Protein AF-A0A9X0AP08-F1 (afdb_monomer_lite)

pLDDT: mean 70.85, std 13.6, range [37.91, 85.25]

Foldseek 3Di:
DDQAAEAEDDDPVPPDFQQEWEQEPVRYIYGHHLVVCLVPDPVSVVVVVVVVVPPFDPPDPHSFYWYWDADPVRDIDIDTDPPPPPPPPPD

Organism: NCBI:txid352851

Radius of gyration: 14.72 Å; chains: 1; bounding box: 32×31×41 Å

Sequence (91 aa):
MPTPPVETFPMPALNSEPDTRITIFNHIEFHLHSSLLKLHSAYFRKFIDSLDNALEPSGAQWKYDWIAKVEGDGNWYVVKKAQESQVSASN

Structure (mmCIF, N/CA/C/O backbone):
data_AF-A0A9X0AP08-F1
#
_entry.id   AF-A0A9X0AP08-F1
#
loop_
_atom_site.group_PDB
_atom_site.id
_atom_site.type_symbol
_atom_site.label_atom_id
_atom_site.label_alt_id
_atom_site.label_comp_id
_atom_site.label_asym_id
_atom_site.label_entity_id
_atom_site.label_seq_id
_atom_site.pdbx_PDB_ins_code
_atom_site.Cartn_x
_atom_site.Cartn_y
_atom_site.Cartn_z
_atom_site.occupancy
_atom_site.B_iso_or_equiv
_atom_site.auth_seq_id
_atom_site.auth_comp_id
_atom_site.auth_asym_id
_atom_site.auth_atom_id
_atom_site.pdbx_PDB_model_num
ATOM 1 N N . MET A 1 1 ? 13.582 -1.913 20.347 1.00 51.06 1 MET A N 1
ATOM 2 C CA . MET A 1 1 ? 12.292 -2.167 19.669 1.00 51.06 1 MET A CA 1
ATOM 3 C C . MET A 1 1 ? 12.589 -3.015 18.443 1.00 51.06 1 MET A C 1
ATOM 5 O O . MET A 1 1 ? 13.604 -2.724 17.818 1.00 51.06 1 MET A O 1
ATOM 9 N N . PRO A 1 2 ? 11.825 -4.077 18.137 1.00 57.31 2 PRO A N 1
ATOM 10 C CA . PRO A 1 2 ? 12.061 -4.845 16.920 1.00 57.31 2 PRO A CA 1
ATOM 11 C C . PRO A 1 2 ? 11.739 -3.961 15.713 1.00 57.31 2 PRO A C 1
ATOM 13 O O . PRO A 1 2 ? 10.652 -3.394 15.627 1.00 57.31 2 PRO A O 1
ATOM 16 N N . THR A 1 3 ? 12.712 -3.796 14.825 1.00 61.53 3 THR A N 1
ATOM 17 C CA . THR A 1 3 ? 12.523 -3.152 13.526 1.00 61.53 3 THR A CA 1
ATOM 18 C C . THR A 1 3 ? 11.465 -3.949 12.759 1.00 61.53 3 THR A C 1
ATOM 20 O O . THR A 1 3 ? 11.575 -5.180 12.726 1.00 61.53 3 THR A O 1
ATOM 23 N N . PRO A 1 4 ? 10.428 -3.311 12.190 1.00 68.00 4 PRO A N 1
ATOM 24 C CA . PRO A 1 4 ? 9.444 -4.037 11.403 1.00 68.00 4 PRO A CA 1
ATOM 25 C C . PRO A 1 4 ? 10.145 -4.731 10.222 1.00 68.00 4 PRO A C 1
ATOM 27 O O . PRO A 1 4 ? 11.026 -4.123 9.606 1.00 68.00 4 PRO A O 1
ATOM 30 N N . PRO A 1 5 ? 9.824 -5.999 9.913 1.00 76.81 5 PRO A N 1
ATOM 31 C CA . PRO A 1 5 ? 10.309 -6.651 8.705 1.00 76.81 5 PRO A CA 1
ATOM 32 C C . PRO A 1 5 ? 9.948 -5.826 7.465 1.00 76.81 5 PRO A C 1
ATOM 34 O O . PRO A 1 5 ? 8.782 -5.502 7.225 1.00 76.81 5 PRO A O 1
ATOM 37 N N . VAL A 1 6 ? 10.981 -5.484 6.696 1.00 80.19 6 VAL A N 1
ATOM 38 C CA . VAL A 1 6 ? 10.862 -4.783 5.420 1.00 80.19 6 VAL A CA 1
ATOM 39 C C . VAL A 1 6 ? 10.930 -5.820 4.307 1.00 80.19 6 VAL A C 1
ATOM 41 O O . VAL A 1 6 ? 11.971 -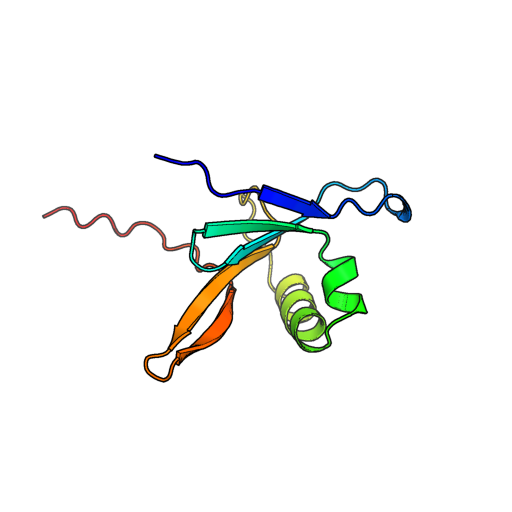6.442 4.094 1.00 80.19 6 VAL A O 1
ATOM 44 N N . GLU A 1 7 ? 9.841 -5.990 3.573 1.00 80.56 7 GLU A N 1
ATOM 45 C CA . GLU A 1 7 ? 9.812 -6.793 2.360 1.00 80.56 7 GLU A CA 1
ATOM 46 C C . GLU A 1 7 ? 9.977 -5.897 1.138 1.00 80.56 7 GLU A C 1
ATOM 48 O O . GLU A 1 7 ? 9.168 -5.018 0.853 1.00 80.56 7 GLU A O 1
ATOM 53 N N . THR A 1 8 ? 11.056 -6.114 0.395 1.00 78.31 8 THR A N 1
ATOM 54 C CA . THR A 1 8 ? 11.301 -5.393 -0.854 1.00 78.31 8 THR A CA 1
ATOM 55 C C . THR A 1 8 ? 10.988 -6.310 -2.022 1.00 78.31 8 THR A C 1
ATOM 57 O O . THR A 1 8 ? 11.503 -7.424 -2.093 1.00 78.31 8 THR A O 1
ATOM 60 N N . PHE A 1 9 ? 10.173 -5.824 -2.952 1.00 74.75 9 PHE A N 1
ATOM 61 C CA . PHE A 1 9 ? 9.843 -6.494 -4.202 1.00 74.75 9 PHE A CA 1
ATOM 62 C C . PHE A 1 9 ? 10.599 -5.818 -5.346 1.00 74.75 9 PHE A C 1
ATOM 64 O O . PHE A 1 9 ? 10.050 -4.922 -5.998 1.00 74.75 9 PHE A O 1
ATOM 71 N N . PRO A 1 10 ? 11.864 -6.209 -5.591 1.00 69.19 10 PRO A N 1
ATOM 72 C CA . PRO A 1 10 ? 12.608 -5.683 -6.720 1.00 69.19 10 PRO A CA 1
ATOM 73 C C . PRO A 1 10 ? 11.938 -6.138 -8.016 1.00 69.19 10 PRO A C 1
ATOM 75 O O . PRO A 1 10 ? 11.512 -7.287 -8.137 1.00 69.19 10 PRO A O 1
ATOM 78 N N . MET A 1 11 ? 11.868 -5.246 -9.001 1.00 67.50 11 MET A N 1
ATOM 79 C CA . MET A 1 11 ? 11.438 -5.586 -10.354 1.00 67.50 11 MET A CA 1
ATOM 80 C C . MET A 1 11 ? 12.674 -5.621 -11.273 1.00 67.50 11 MET A C 1
ATOM 82 O O . MET A 1 11 ? 13.087 -4.572 -11.772 1.00 67.50 11 MET A O 1
ATOM 86 N N . PRO A 1 12 ? 13.270 -6.806 -11.537 1.00 66.44 12 PRO A N 1
ATOM 87 C CA . PRO A 1 12 ? 14.519 -6.918 -12.302 1.00 66.44 12 PRO A CA 1
ATOM 88 C C . PRO A 1 12 ? 14.401 -6.362 -13.723 1.00 66.44 12 PRO A C 1
ATOM 90 O O . PRO A 1 12 ? 15.378 -5.910 -14.303 1.00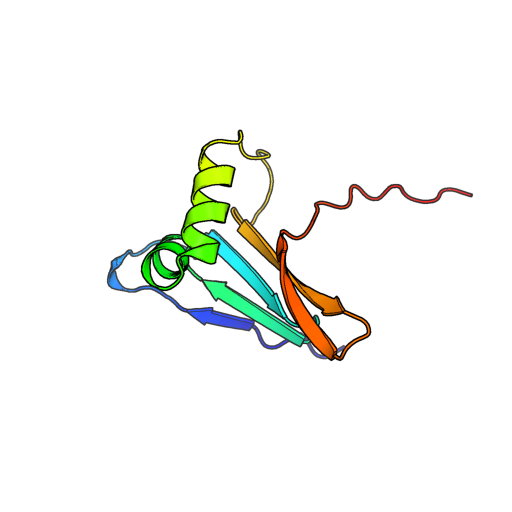 66.44 12 PRO A O 1
ATOM 93 N N . ALA A 1 13 ? 13.187 -6.375 -14.277 1.00 65.25 13 ALA A N 1
ATOM 94 C CA . ALA A 1 13 ? 12.902 -5.887 -15.620 1.00 65.25 13 ALA A CA 1
ATOM 95 C C . ALA A 1 13 ? 13.008 -4.359 -15.768 1.00 65.25 13 ALA A C 1
ATOM 97 O O . ALA A 1 13 ? 13.123 -3.882 -16.893 1.00 65.25 13 ALA A O 1
ATOM 98 N N . LEU A 1 14 ? 12.940 -3.593 -14.671 1.00 63.97 14 LEU A N 1
ATOM 99 C CA . LEU A 1 14 ? 12.858 -2.130 -14.730 1.00 63.97 14 LEU A CA 1
ATOM 100 C C . LEU A 1 14 ? 14.118 -1.424 -14.215 1.00 63.97 14 LEU A C 1
ATOM 102 O O . LEU A 1 14 ? 14.241 -0.221 -14.424 1.00 63.97 14 LEU A O 1
ATOM 106 N N . ASN A 1 15 ? 15.038 -2.140 -13.550 1.00 63.53 15 ASN A N 1
ATOM 107 C CA . ASN A 1 15 ? 16.284 -1.604 -12.972 1.00 63.53 15 ASN A CA 1
ATOM 108 C C . ASN A 1 15 ? 16.106 -0.268 -12.212 1.00 63.53 15 ASN A C 1
ATOM 110 O O . ASN A 1 15 ? 17.023 0.545 -12.130 1.00 63.53 15 ASN A O 1
ATOM 114 N N . SER A 1 16 ? 14.897 -0.038 -11.704 1.00 65.75 16 SER A N 1
ATOM 115 C CA . SER A 1 16 ? 14.469 1.184 -11.034 1.00 65.75 16 SER A CA 1
ATOM 116 C C . SER A 1 16 ? 14.448 0.919 -9.536 1.00 65.75 16 SER A C 1
ATOM 118 O O . SER A 1 16 ? 14.301 -0.232 -9.121 1.00 65.75 16 SER A O 1
ATOM 120 N N . GLU A 1 17 ? 14.596 1.958 -8.722 1.00 71.81 17 GLU A N 1
ATOM 121 C CA . GLU A 1 17 ? 14.416 1.858 -7.273 1.00 71.81 17 GLU A CA 1
ATOM 122 C C . GLU A 1 17 ? 12.914 1.828 -6.926 1.00 71.81 17 GLU A C 1
ATOM 124 O O . GLU A 1 17 ? 12.087 2.307 -7.707 1.00 71.81 17 GLU A O 1
ATOM 129 N N . PRO A 1 18 ? 12.503 1.170 -5.828 1.00 76.25 18 PRO A N 1
ATOM 130 C CA . PRO A 1 18 ? 11.100 1.136 -5.434 1.00 76.25 18 PRO A CA 1
ATOM 131 C C . PRO A 1 18 ? 10.609 2.550 -5.102 1.00 76.25 18 PRO A C 1
ATOM 133 O O . PRO A 1 18 ? 11.118 3.197 -4.198 1.00 76.25 18 PRO A O 1
ATOM 136 N N . ASP A 1 19 ? 9.586 3.021 -5.815 1.00 77.06 19 ASP A N 1
ATOM 137 C CA . ASP A 1 19 ? 9.021 4.365 -5.609 1.00 77.06 19 ASP A CA 1
ATOM 138 C C . ASP A 1 19 ? 7.851 4.380 -4.614 1.00 77.06 19 ASP A C 1
ATOM 140 O O . ASP A 1 19 ? 7.318 5.437 -4.268 1.00 77.06 19 ASP A O 1
ATOM 144 N N . THR A 1 20 ? 7.367 3.202 -4.214 1.00 80.19 20 THR A N 1
ATOM 145 C CA . THR A 1 20 ? 6.172 3.037 -3.384 1.00 80.19 20 THR A CA 1
ATOM 146 C C . THR A 1 20 ? 6.484 2.264 -2.114 1.00 80.19 20 THR A C 1
ATOM 148 O O . THR A 1 20 ? 7.036 1.166 -2.169 1.00 80.19 20 THR A O 1
ATOM 151 N N . ARG A 1 21 ? 6.050 2.806 -0.975 1.00 84.81 21 ARG A N 1
ATOM 152 C CA . ARG A 1 21 ? 6.082 2.136 0.323 1.00 84.81 21 ARG A CA 1
ATOM 153 C C . ARG A 1 21 ? 4.672 1.876 0.831 1.00 84.81 21 ARG A C 1
ATOM 155 O O . ARG A 1 21 ? 3.841 2.780 0.831 1.00 84.81 21 ARG A O 1
ATOM 162 N N . ILE A 1 22 ? 4.414 0.663 1.311 1.00 85.06 22 ILE A N 1
ATOM 163 C CA . ILE A 1 22 ? 3.169 0.300 1.991 1.00 85.06 22 ILE A CA 1
ATOM 164 C C . ILE A 1 22 ? 3.497 -0.238 3.379 1.00 85.06 22 ILE A C 1
ATOM 166 O O . ILE A 1 22 ? 4.087 -1.302 3.507 1.00 85.06 22 ILE A O 1
ATOM 170 N N . THR A 1 23 ? 3.074 0.461 4.423 1.00 84.69 23 THR A N 1
ATOM 171 C CA . THR A 1 23 ? 3.224 0.015 5.809 1.00 84.69 23 THR A CA 1
ATOM 172 C C . THR A 1 23 ? 1.909 -0.590 6.297 1.00 84.69 23 THR A C 1
ATOM 174 O O . THR A 1 23 ? 0.895 0.101 6.402 1.00 84.69 23 THR A O 1
ATOM 177 N N . ILE A 1 24 ? 1.905 -1.881 6.627 1.00 84.06 24 ILE A N 1
ATOM 178 C CA . ILE A 1 24 ? 0.720 -2.581 7.132 1.00 84.06 24 ILE A CA 1
ATOM 179 C C . ILE A 1 24 ? 0.852 -2.792 8.645 1.00 84.06 24 ILE A C 1
ATOM 181 O O . ILE A 1 24 ? 1.827 -3.373 9.126 1.00 84.06 24 ILE A O 1
ATOM 185 N N . PHE A 1 25 ? -0.130 -2.281 9.395 1.00 77.06 25 PHE A N 1
ATOM 186 C CA . PHE A 1 25 ? -0.235 -2.355 10.859 1.00 77.06 25 PHE A CA 1
ATOM 187 C C . PHE A 1 25 ? 1.017 -1.880 11.622 1.00 77.06 25 PHE A C 1
ATOM 189 O O . PHE A 1 25 ? 1.234 -2.307 12.748 1.00 77.06 25 PHE A O 1
ATOM 196 N N . ASN A 1 26 ? 1.882 -1.054 11.017 1.00 72.62 26 ASN A N 1
ATOM 197 C CA . ASN A 1 26 ? 3.206 -0.700 11.561 1.00 72.62 26 ASN A CA 1
ATOM 198 C C . ASN A 1 26 ? 4.096 -1.918 11.898 1.00 72.62 26 ASN A C 1
ATOM 200 O O . ASN A 1 26 ? 5.103 -1.779 12.591 1.00 72.62 26 ASN A O 1
ATOM 204 N N . HIS A 1 27 ? 3.735 -3.098 11.393 1.00 76.12 27 HIS A N 1
ATOM 205 C CA . HIS A 1 27 ? 4.427 -4.357 11.634 1.00 76.12 27 HIS A CA 1
ATOM 206 C C . HIS A 1 27 ? 5.215 -4.811 10.413 1.00 76.12 27 HIS A C 1
ATOM 208 O O . HIS A 1 27 ? 6.246 -5.448 10.584 1.00 76.12 27 HIS A O 1
ATOM 214 N N . ILE A 1 28 ? 4.748 -4.498 9.203 1.00 80.75 28 ILE A N 1
ATOM 215 C CA . ILE A 1 28 ? 5.400 -4.908 7.958 1.00 80.75 28 ILE A CA 1
ATOM 216 C C . ILE A 1 28 ? 5.467 -3.709 7.024 1.00 80.75 28 ILE A C 1
ATOM 218 O O . ILE A 1 28 ? 4.465 -3.017 6.825 1.00 80.75 28 ILE A O 1
ATOM 222 N N . GLU A 1 29 ? 6.639 -3.468 6.451 1.00 85.06 29 GLU A N 1
ATOM 223 C CA . GLU A 1 29 ? 6.836 -2.445 5.430 1.00 85.06 29 GLU A CA 1
ATOM 224 C C . GLU A 1 29 ? 7.147 -3.104 4.096 1.00 85.06 29 GLU A C 1
ATOM 226 O O . GLU A 1 29 ? 8.046 -3.929 3.998 1.00 85.06 29 GLU A O 1
ATOM 231 N N . PHE A 1 30 ? 6.412 -2.731 3.060 1.00 83.12 30 PHE A N 1
ATOM 232 C CA . PHE A 1 30 ? 6.609 -3.237 1.716 1.00 83.12 30 PHE A CA 1
ATOM 233 C C . PHE A 1 30 ? 7.174 -2.141 0.823 1.00 83.12 30 PHE A C 1
ATOM 235 O O . PHE A 1 30 ? 6.560 -1.083 0.685 1.00 83.12 30 PHE A O 1
ATOM 242 N N . HIS A 1 31 ? 8.307 -2.404 0.180 1.00 85.19 31 HIS A N 1
ATOM 243 C CA . HIS A 1 31 ? 8.898 -1.541 -0.842 1.00 85.19 31 HIS A CA 1
ATOM 244 C C . HIS A 1 31 ? 8.660 -2.141 -2.222 1.00 85.19 31 HIS A C 1
ATOM 246 O O . HIS A 1 31 ? 9.066 -3.267 -2.502 1.00 85.19 31 HIS A O 1
ATOM 252 N N . LEU A 1 32 ? 7.978 -1.400 -3.087 1.00 83.88 32 LEU A N 1
ATOM 253 C CA . LEU A 1 32 ? 7.534 -1.874 -4.394 1.00 83.88 32 LEU A CA 1
ATOM 254 C C . LEU A 1 32 ? 7.437 -0.733 -5.410 1.00 83.88 32 LEU A C 1
ATOM 256 O O . LEU A 1 32 ? 7.552 0.447 -5.086 1.00 83.88 32 LEU A O 1
ATOM 260 N N . HIS A 1 33 ? 7.215 -1.098 -6.670 1.00 83.00 33 HIS A N 1
ATOM 261 C CA . HIS A 1 33 ? 7.089 -0.150 -7.771 1.00 83.00 33 HIS A CA 1
ATOM 262 C C . HIS A 1 33 ? 5.631 0.217 -8.035 1.00 83.00 33 HIS A C 1
ATOM 264 O O . HIS A 1 33 ? 4.758 -0.653 -8.120 1.00 83.00 33 HIS A O 1
ATOM 270 N N . SER A 1 34 ? 5.383 1.506 -8.274 1.00 77.19 34 SER A N 1
ATOM 271 C CA . SER A 1 34 ? 4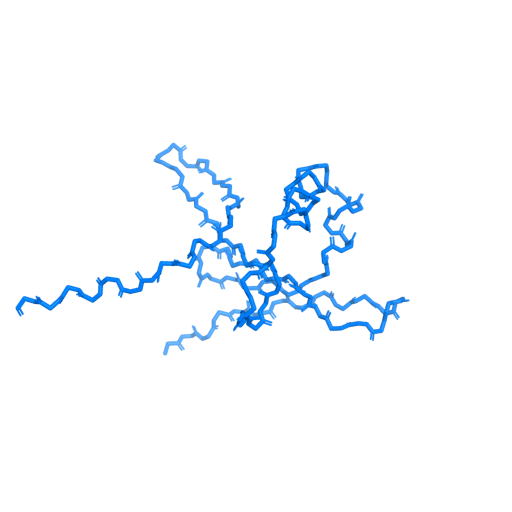.061 2.019 -8.653 1.00 77.19 34 SER A CA 1
ATOM 272 C C . SER A 1 34 ? 3.522 1.325 -9.912 1.00 77.19 34 SER A C 1
ATOM 274 O O . SER A 1 34 ? 2.344 0.978 -9.973 1.00 77.19 34 SER A O 1
ATOM 276 N N . SER A 1 35 ? 4.395 1.015 -10.876 1.00 77.88 35 SER A N 1
ATOM 277 C CA . SER A 1 35 ? 4.070 0.268 -12.097 1.00 77.88 35 SER A CA 1
ATOM 278 C C . SER A 1 35 ? 3.468 -1.111 -11.819 1.00 77.88 35 SER A C 1
ATOM 280 O O . SER A 1 35 ? 2.509 -1.499 -12.484 1.00 77.88 35 SER A O 1
ATOM 282 N N . LEU A 1 36 ? 3.973 -1.834 -10.810 1.00 80.25 36 LEU A N 1
ATOM 283 C CA . LEU A 1 36 ? 3.451 -3.155 -10.443 1.00 80.25 36 LEU A CA 1
ATOM 284 C C . LEU A 1 36 ? 2.041 -3.038 -9.856 1.00 80.25 36 LEU A C 1
ATOM 286 O O . LEU A 1 36 ? 1.138 -3.786 -10.230 1.00 80.25 36 LEU A O 1
ATOM 290 N N . LEU A 1 37 ? 1.833 -2.050 -8.982 1.00 80.00 37 LEU A N 1
ATOM 291 C CA . LEU A 1 37 ? 0.523 -1.771 -8.401 1.00 80.00 37 LEU A CA 1
ATOM 292 C C . LEU A 1 37 ? -0.499 -1.363 -9.463 1.00 80.00 37 LEU A C 1
ATOM 294 O O . LEU A 1 37 ? -1.620 -1.869 -9.452 1.00 80.00 37 LEU A O 1
ATOM 298 N N . LYS A 1 38 ? -0.112 -0.485 -10.400 1.00 81.12 38 LYS A N 1
ATOM 299 C CA . LYS A 1 38 ? -0.967 -0.072 -11.524 1.00 81.12 38 LYS A CA 1
ATOM 300 C C . LYS A 1 38 ? -1.343 -1.261 -12.417 1.00 81.12 38 LYS A C 1
ATOM 302 O O . LYS A 1 38 ? -2.456 -1.288 -12.943 1.00 81.12 38 LYS A O 1
ATOM 307 N N . LEU A 1 39 ? -0.429 -2.218 -12.596 1.00 81.38 39 LEU A N 1
ATOM 308 C CA . LEU A 1 39 ? -0.628 -3.393 -13.445 1.00 81.38 39 LEU A CA 1
ATOM 309 C C . LEU A 1 39 ? -1.580 -4.417 -12.812 1.00 81.38 39 LEU A C 1
ATOM 311 O O . LEU A 1 39 ? -2.469 -4.921 -13.492 1.00 81.38 39 LEU A O 1
ATOM 315 N N . HIS A 1 40 ? -1.415 -4.705 -11.519 1.00 81.25 40 HIS A N 1
ATOM 316 C CA . HIS A 1 40 ? -2.165 -5.767 -10.839 1.00 81.25 40 HIS A CA 1
ATOM 317 C C . HIS A 1 40 ? -3.417 -5.290 -10.097 1.00 81.25 40 HIS A C 1
ATOM 319 O O . HIS A 1 40 ? -4.221 -6.117 -9.671 1.00 81.25 40 HIS A O 1
ATOM 325 N N . SER A 1 41 ? -3.619 -3.979 -9.938 1.00 81.25 41 SER A N 1
ATOM 326 C CA . SER A 1 41 ? -4.755 -3.448 -9.187 1.00 81.25 41 SER A CA 1
ATOM 327 C C . SER A 1 41 ? -5.350 -2.196 -9.820 1.00 81.25 41 SER A C 1
ATOM 329 O O . SER A 1 41 ? -4.735 -1.130 -9.880 1.00 81.25 41 SER A O 1
ATOM 331 N N . ALA A 1 42 ? -6.620 -2.299 -10.216 1.00 81.38 42 ALA A N 1
ATOM 332 C CA . ALA A 1 42 ? -7.392 -1.160 -10.704 1.00 81.38 42 ALA A CA 1
ATOM 333 C C . ALA A 1 42 ? -7.565 -0.055 -9.643 1.00 81.38 42 ALA A C 1
ATOM 335 O O . ALA A 1 42 ? -7.686 1.116 -10.003 1.00 81.38 42 ALA A O 1
ATOM 336 N N . TYR A 1 43 ? -7.549 -0.411 -8.351 1.00 80.81 43 TYR A N 1
ATOM 337 C CA . TYR A 1 43 ? -7.606 0.545 -7.242 1.00 80.81 43 TYR A CA 1
ATOM 338 C C . TYR A 1 43 ? -6.371 1.447 -7.245 1.00 80.81 43 TYR A C 1
ATOM 340 O O . TYR A 1 43 ? -6.485 2.662 -7.414 1.00 80.81 43 TYR A O 1
ATOM 348 N N . PHE A 1 44 ? -5.183 0.844 -7.155 1.00 79.19 44 PHE A N 1
ATOM 349 C CA . PHE A 1 44 ? -3.936 1.601 -7.162 1.00 79.19 44 PHE A CA 1
ATOM 350 C C . PHE A 1 44 ? -3.714 2.305 -8.492 1.00 79.19 44 PHE A C 1
ATOM 352 O O . PHE A 1 44 ? -3.208 3.419 -8.498 1.00 79.19 44 PHE A O 1
ATOM 359 N N . ARG A 1 45 ? -4.153 1.721 -9.614 1.00 81.94 45 ARG A N 1
ATOM 360 C CA . ARG A 1 45 ? -4.116 2.410 -10.903 1.00 81.94 45 ARG A CA 1
ATOM 361 C C . ARG A 1 45 ? -4.845 3.744 -10.846 1.00 81.94 45 ARG A C 1
ATOM 363 O O . ARG A 1 45 ? -4.217 4.750 -11.128 1.00 81.94 45 ARG A O 1
ATOM 370 N N . LYS A 1 46 ? -6.116 3.771 -10.434 1.00 81.94 46 LYS A N 1
ATOM 371 C CA . LYS A 1 46 ? -6.885 5.024 -10.342 1.00 81.94 46 LYS A CA 1
ATOM 372 C C . LYS A 1 46 ? -6.276 6.012 -9.352 1.00 81.94 46 LYS A C 1
ATOM 374 O O . LYS A 1 46 ? -6.198 7.196 -9.651 1.00 81.94 46 LYS A O 1
ATOM 379 N N . PHE A 1 47 ? -5.838 5.535 -8.190 1.00 74.88 47 PHE A N 1
ATOM 380 C CA . PHE A 1 47 ? -5.264 6.408 -7.169 1.00 74.88 47 PHE A CA 1
ATOM 381 C C . PHE A 1 47 ? -3.911 6.997 -7.572 1.00 74.88 47 PHE A C 1
ATOM 383 O O . PHE A 1 47 ? -3.695 8.191 -7.401 1.00 74.88 47 PHE A O 1
ATOM 390 N N . ILE A 1 48 ? -3.004 6.172 -8.097 1.00 77.69 48 ILE A N 1
ATOM 391 C CA . ILE A 1 48 ? -1.680 6.623 -8.524 1.00 77.69 48 ILE A CA 1
ATOM 392 C C . ILE A 1 48 ? -1.815 7.520 -9.755 1.00 77.69 48 ILE A C 1
ATOM 394 O O . ILE A 1 48 ? -1.155 8.543 -9.820 1.00 77.69 48 ILE A O 1
ATOM 398 N N . ASP A 1 49 ? -2.685 7.178 -10.707 1.00 75.50 49 ASP A N 1
ATOM 399 C CA . ASP A 1 49 ? -2.969 8.023 -11.873 1.00 75.50 49 ASP A CA 1
ATOM 400 C C . ASP A 1 49 ? -3.576 9.371 -11.449 1.00 75.50 49 ASP A C 1
ATOM 402 O O . ASP A 1 49 ? -3.148 10.422 -11.911 1.00 75.50 49 ASP A O 1
ATOM 406 N N . SER A 1 50 ? -4.490 9.382 -10.473 1.00 70.12 50 SER A N 1
ATOM 407 C CA . SER A 1 50 ? -5.012 10.626 -9.892 1.00 70.12 50 SER A CA 1
ATOM 408 C C . SER A 1 50 ? -3.948 11.448 -9.156 1.00 70.12 50 SER A C 1
ATOM 410 O O . SER A 1 50 ? -4.077 12.669 -9.115 1.00 70.12 50 SER A O 1
ATOM 412 N N . LEU A 1 51 ? -2.939 10.811 -8.551 1.00 65.81 51 LEU A N 1
ATOM 413 C CA . LEU A 1 51 ? -1.829 11.499 -7.885 1.00 65.81 51 LEU A CA 1
ATOM 414 C C . LEU A 1 51 ? -0.790 12.028 -8.873 1.00 65.81 51 LEU A C 1
ATOM 416 O O . LEU A 1 51 ? -0.266 13.105 -8.653 1.00 65.81 51 LEU A O 1
ATOM 420 N N . ASP A 1 52 ? -0.504 11.300 -9.948 1.00 66.00 52 ASP A N 1
ATOM 421 C CA . ASP A 1 52 ? 0.416 11.739 -11.006 1.00 66.00 52 ASP A CA 1
ATOM 422 C C . ASP A 1 52 ? -0.090 13.034 -11.667 1.00 66.00 52 ASP A C 1
ATOM 424 O O . ASP A 1 52 ? 0.680 13.914 -12.042 1.00 66.00 52 ASP A O 1
ATOM 428 N N . ASN A 1 53 ? -1.416 13.198 -11.712 1.00 60.44 53 ASN A N 1
ATOM 429 C CA . ASN A 1 53 ? -2.077 14.429 -12.138 1.00 60.44 53 ASN A CA 1
ATOM 430 C C . ASN A 1 53 ? -2.083 15.545 -11.068 1.00 60.44 53 ASN A C 1
ATOM 432 O O . ASN A 1 53 ? -2.382 16.697 -11.387 1.00 60.44 53 ASN A O 1
ATOM 436 N N . ALA A 1 54 ? -1.775 15.237 -9.805 1.00 57.62 54 ALA A N 1
ATOM 437 C CA . ALA A 1 54 ? -1.750 16.184 -8.696 1.00 57.62 54 ALA A CA 1
ATOM 438 C C . ALA A 1 54 ? -0.296 16.474 -8.294 1.00 57.62 54 ALA A C 1
ATOM 440 O O . ALA A 1 54 ? 0.295 15.702 -7.549 1.00 57.62 54 ALA A O 1
ATOM 441 N N . LEU A 1 55 ? 0.250 17.592 -8.795 1.00 50.03 55 LEU A N 1
ATOM 442 C CA . LEU A 1 55 ? 1.579 18.158 -8.491 1.00 50.03 55 LEU A CA 1
ATOM 443 C C . LEU A 1 55 ? 2.205 17.585 -7.207 1.00 50.03 55 LEU A C 1
ATOM 445 O O . LEU A 1 55 ? 1.768 17.899 -6.097 1.00 50.03 55 LEU A O 1
ATOM 449 N N . GLU A 1 56 ? 3.202 16.714 -7.371 1.00 55.78 56 GLU A N 1
ATOM 450 C CA . GLU A 1 56 ? 3.774 15.990 -6.242 1.00 55.78 56 GLU A CA 1
ATOM 451 C C . GLU A 1 56 ? 4.446 16.941 -5.243 1.00 55.78 56 GLU A C 1
ATOM 453 O O . GLU A 1 56 ? 5.150 17.873 -5.648 1.00 55.78 56 GLU A O 1
ATOM 458 N N . PRO A 1 57 ? 4.279 16.715 -3.927 1.00 50.88 57 PRO A N 1
ATOM 459 C CA . PRO A 1 57 ? 5.053 17.427 -2.928 1.00 50.88 57 PRO A CA 1
ATOM 460 C C . PRO A 1 57 ? 6.533 17.043 -3.076 1.00 50.88 57 PRO A C 1
ATOM 462 O O . PRO A 1 57 ? 6.985 15.991 -2.625 1.00 50.88 57 PRO A O 1
ATOM 465 N N . SER A 1 58 ? 7.278 17.923 -3.743 1.00 45.22 58 SER A N 1
ATOM 466 C CA . SER A 1 58 ? 8.735 17.918 -3.878 1.00 45.22 58 SER A CA 1
ATOM 467 C C . SER A 1 58 ? 9.394 17.850 -2.493 1.00 45.22 58 SER A C 1
ATOM 469 O O . SER A 1 58 ? 9.543 18.875 -1.827 1.00 45.22 58 SER A O 1
ATOM 471 N N . GLY A 1 59 ? 9.785 16.651 -2.051 1.00 52.78 59 GLY A N 1
ATOM 472 C CA . GLY A 1 59 ? 10.536 16.462 -0.803 1.00 52.78 59 GLY A CA 1
ATOM 473 C C . GLY A 1 59 ? 10.333 15.127 -0.081 1.00 52.78 59 GLY A C 1
ATOM 474 O O . GLY A 1 59 ? 11.031 14.867 0.897 1.00 52.78 59 GLY A O 1
ATOM 475 N N . ALA A 1 60 ? 9.406 14.271 -0.522 1.00 59.88 60 ALA A N 1
ATOM 476 C CA . ALA A 1 60 ? 9.230 12.945 0.069 1.00 59.88 60 ALA A CA 1
ATOM 477 C C . ALA A 1 60 ? 10.257 11.935 -0.483 1.00 59.88 60 ALA A C 1
ATOM 479 O O . ALA A 1 60 ? 10.425 11.817 -1.692 1.00 59.88 60 ALA A O 1
ATOM 480 N N . GLN A 1 61 ? 10.908 11.168 0.404 1.00 64.31 61 GLN A N 1
ATOM 481 C CA . GLN A 1 61 ? 11.809 10.058 0.034 1.00 64.31 61 GLN A CA 1
ATOM 482 C C . GLN A 1 61 ? 11.085 8.948 -0.750 1.00 64.31 61 GLN A C 1
ATOM 484 O O . GLN A 1 61 ? 11.712 8.215 -1.505 1.00 64.31 61 GLN A O 1
ATOM 489 N N . TRP A 1 62 ? 9.766 8.839 -0.575 1.00 69.25 62 TRP A N 1
ATOM 490 C CA . TRP A 1 62 ? 8.907 7.891 -1.274 1.00 69.25 62 TRP A CA 1
ATOM 491 C C . TRP A 1 62 ? 7.854 8.655 -2.063 1.00 69.25 62 TRP A C 1
ATOM 493 O O . TRP A 1 62 ? 7.156 9.503 -1.504 1.00 69.25 62 TRP A O 1
ATOM 503 N N . LYS A 1 63 ? 7.716 8.315 -3.344 1.00 72.38 63 LYS A N 1
ATOM 504 C CA . LYS A 1 63 ? 6.756 8.936 -4.259 1.00 72.38 63 LYS A CA 1
ATOM 505 C C . LYS A 1 63 ? 5.314 8.640 -3.835 1.00 72.38 63 LYS A C 1
ATOM 507 O O . LYS A 1 63 ? 4.446 9.510 -3.816 1.00 72.38 63 LYS A O 1
ATOM 512 N N . TYR A 1 64 ? 5.088 7.407 -3.380 1.00 76.25 64 TYR A N 1
ATOM 513 C CA . TYR A 1 64 ? 3.808 6.959 -2.845 1.00 76.25 64 TYR A CA 1
ATOM 514 C C . TYR A 1 64 ? 4.007 6.272 -1.495 1.00 76.25 64 TYR A C 1
ATOM 516 O O . TYR A 1 64 ? 4.667 5.241 -1.411 1.00 76.25 64 TYR A O 1
ATOM 524 N N . ASP A 1 65 ? 3.415 6.827 -0.440 1.00 79.50 65 ASP A N 1
ATOM 525 C CA . ASP A 1 65 ? 3.470 6.270 0.914 1.00 79.50 65 ASP A CA 1
ATOM 526 C C . ASP A 1 65 ? 2.061 5.879 1.355 1.00 79.50 65 ASP A C 1
ATOM 528 O O . ASP A 1 65 ? 1.130 6.689 1.290 1.00 79.50 65 ASP A O 1
ATOM 532 N N . TRP A 1 66 ? 1.899 4.635 1.789 1.00 83.25 66 TRP A N 1
ATOM 533 C CA . TRP A 1 66 ? 0.616 4.049 2.142 1.00 83.25 66 TRP A CA 1
ATOM 534 C C . TRP A 1 66 ? 0.654 3.434 3.537 1.00 83.25 66 TRP A C 1
ATOM 536 O O . TRP A 1 66 ? 1.654 2.839 3.931 1.00 83.25 66 TRP A O 1
ATOM 546 N N . ILE A 1 67 ? -0.456 3.526 4.266 1.00 84.56 67 ILE A N 1
ATOM 547 C CA . ILE A 1 67 ? -0.645 2.914 5.582 1.00 84.56 67 ILE A CA 1
ATOM 548 C C . ILE A 1 67 ? -1.924 2.081 5.612 1.00 84.56 67 ILE A C 1
ATOM 550 O O . ILE A 1 67 ? -2.949 2.470 5.048 1.00 84.56 67 ILE A O 1
ATOM 554 N N . ALA A 1 68 ? -1.880 0.937 6.288 1.00 85.25 68 ALA A N 1
ATOM 555 C CA . ALA A 1 68 ? -3.090 0.190 6.599 1.00 85.25 68 ALA A CA 1
ATOM 556 C C . ALA A 1 68 ? -3.851 0.881 7.735 1.00 85.25 68 ALA A C 1
ATOM 558 O O . ALA A 1 68 ? -3.310 1.101 8.819 1.00 85.25 68 ALA A O 1
ATOM 559 N N . LYS A 1 69 ? -5.118 1.195 7.481 1.00 82.50 69 LYS A N 1
ATOM 560 C CA . LYS A 1 69 ? -6.067 1.697 8.464 1.00 82.50 69 LYS A CA 1
ATOM 561 C C . LYS A 1 69 ? -7.092 0.606 8.743 1.00 82.50 69 LYS A C 1
ATOM 563 O O . LYS A 1 69 ? -7.704 0.077 7.820 1.00 82.50 69 LYS A O 1
ATOM 568 N N . VAL A 1 70 ? -7.249 0.278 10.019 1.00 81.69 70 VAL A N 1
ATOM 569 C CA . VAL A 1 70 ? -8.257 -0.665 10.512 1.00 81.69 70 VAL A CA 1
ATOM 570 C C . VAL A 1 70 ? -9.484 0.134 10.918 1.00 81.69 70 VAL A C 1
ATOM 572 O O . VAL A 1 70 ? -9.360 1.123 11.641 1.00 81.69 70 VAL A O 1
ATOM 575 N N . GLU A 1 71 ? -10.655 -0.271 10.450 1.00 80.00 71 GLU A N 1
ATOM 576 C CA . GLU A 1 71 ? -11.931 0.241 10.940 1.00 80.00 71 GLU A CA 1
ATOM 577 C C . GLU A 1 71 ? -12.436 -0.587 12.121 1.00 80.00 71 GLU A C 1
ATOM 579 O O . GLU A 1 71 ? -12.039 -1.737 12.311 1.00 80.00 71 GLU A O 1
ATOM 584 N N . GLY A 1 72 ? -13.324 0.007 12.927 1.00 74.06 72 GLY A N 1
ATOM 585 C CA . GLY A 1 72 ? -13.870 -0.614 14.142 1.00 74.06 72 GLY A CA 1
ATOM 586 C C . GLY A 1 72 ? -14.552 -1.966 13.909 1.00 74.06 72 GLY A C 1
ATOM 587 O O . GLY A 1 72 ? -14.655 -2.761 14.838 1.00 74.06 72 GLY A O 1
ATOM 588 N N . ASP A 1 73 ? -14.926 -2.255 12.663 1.00 78.88 73 ASP A N 1
ATOM 589 C CA . ASP A 1 73 ? -15.604 -3.483 12.247 1.00 78.88 73 ASP A CA 1
ATOM 590 C C . ASP A 1 73 ? -14.627 -4.632 11.918 1.00 78.88 73 ASP A C 1
ATOM 592 O O . ASP A 1 73 ? -15.043 -5.702 11.477 1.00 78.88 73 ASP A O 1
ATOM 596 N N . GLY A 1 74 ? -13.314 -4.427 12.087 1.00 73.94 74 GLY A N 1
ATOM 597 C CA . GLY A 1 74 ? -12.275 -5.419 11.778 1.00 73.94 74 GLY A CA 1
ATOM 598 C C . GLY A 1 74 ? -11.885 -5.491 10.297 1.00 73.94 74 GLY A C 1
ATOM 599 O O . GLY A 1 74 ? -10.924 -6.177 9.942 1.00 73.94 74 GLY A O 1
ATOM 600 N N . ASN A 1 75 ? -12.572 -4.743 9.433 1.00 82.00 75 ASN A N 1
ATOM 601 C CA . ASN A 1 75 ? -12.130 -4.499 8.065 1.00 82.00 75 ASN A CA 1
ATOM 602 C C . ASN A 1 75 ? -10.951 -3.523 8.066 1.00 82.00 75 ASN A C 1
ATOM 604 O O . ASN A 1 75 ? -10.923 -2.559 8.827 1.00 82.00 75 ASN A O 1
ATOM 608 N N . TRP A 1 76 ? -9.976 -3.750 7.192 1.00 84.25 76 TRP A N 1
ATOM 609 C CA . TRP A 1 76 ? -8.843 -2.848 7.016 1.00 84.25 76 TRP A CA 1
ATOM 610 C C . TRP A 1 76 ? -8.621 -2.558 5.538 1.00 84.25 76 TRP A C 1
ATOM 612 O O . TRP A 1 76 ? -8.888 -3.388 4.670 1.00 84.25 76 TRP A O 1
ATOM 622 N N . TYR A 1 77 ? -8.128 -1.361 5.252 1.00 82.75 77 TYR A N 1
ATOM 623 C CA . TYR A 1 77 ? -7.782 -0.930 3.904 1.00 82.75 77 TYR A CA 1
ATOM 624 C C . TYR A 1 77 ? -6.524 -0.080 3.926 1.00 82.75 77 TYR A C 1
ATOM 626 O O . TYR A 1 77 ? -6.091 0.433 4.957 1.00 82.75 77 TYR A O 1
ATOM 634 N N . VAL A 1 78 ? -5.920 0.058 2.755 1.00 82.00 78 VAL A N 1
ATOM 635 C CA . VAL A 1 78 ? -4.680 0.799 2.575 1.00 82.00 78 VAL A CA 1
ATOM 636 C C . VAL A 1 78 ? -5.013 2.198 2.060 1.00 82.00 78 VAL A C 1
ATOM 638 O O . VAL A 1 78 ? -5.574 2.356 0.973 1.00 82.00 78 VAL A O 1
ATOM 641 N N . VAL A 1 79 ? -4.665 3.214 2.848 1.00 80.50 79 VAL A N 1
ATOM 642 C CA . VAL A 1 79 ? -4.819 4.633 2.495 1.00 80.50 79 VAL A CA 1
ATOM 643 C C . VAL A 1 79 ? -3.468 5.292 2.313 1.00 80.50 79 VAL A C 1
ATOM 645 O O . VAL A 1 79 ? -2.471 4.840 2.868 1.00 80.50 79 VAL A O 1
ATOM 648 N N . LYS A 1 80 ? -3.426 6.390 1.556 1.00 76.12 80 LYS A N 1
ATOM 649 C CA . LYS A 1 80 ? -2.235 7.237 1.500 1.00 76.12 80 LYS A CA 1
ATOM 650 C C . LYS A 1 80 ? -1.891 7.683 2.921 1.00 76.12 80 LYS A C 1
ATOM 652 O O . LYS A 1 80 ? -2.768 8.153 3.648 1.00 76.12 80 LYS A O 1
ATOM 657 N N . LYS A 1 81 ? -0.621 7.571 3.304 1.00 73.00 81 LYS A N 1
ATOM 658 C CA . LYS A 1 81 ? -0.122 8.215 4.513 1.00 73.00 81 LYS A CA 1
ATOM 659 C C . LYS A 1 81 ? -0.280 9.716 4.302 1.00 73.00 81 LYS A C 1
ATOM 661 O O . LYS A 1 81 ? 0.412 10.306 3.470 1.00 73.00 81 LYS A O 1
ATOM 666 N N . ALA A 1 82 ? -1.239 10.329 4.990 1.00 61.28 82 ALA A N 1
ATOM 667 C CA . ALA A 1 82 ? -1.282 11.778 5.049 1.00 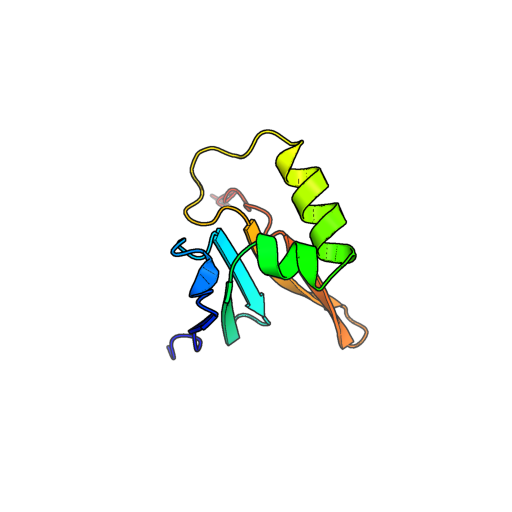61.28 82 ALA A CA 1
ATOM 668 C C . ALA A 1 82 ? 0.073 12.228 5.603 1.00 61.28 82 ALA A C 1
ATOM 670 O O . ALA A 1 82 ? 0.546 11.680 6.603 1.00 61.28 82 ALA A O 1
ATOM 671 N N . GLN A 1 83 ? 0.728 13.176 4.930 1.00 49.78 83 GLN A N 1
ATOM 672 C CA . GLN A 1 83 ? 1.794 13.916 5.584 1.00 49.78 83 GLN A CA 1
ATOM 673 C C . GLN A 1 83 ? 1.100 14.737 6.658 1.00 49.78 83 GLN A C 1
ATOM 675 O O . GLN A 1 83 ? 0.613 15.835 6.407 1.00 49.78 83 GLN A O 1
ATOM 680 N N . GLU A 1 84 ? 0.952 14.137 7.832 1.00 39.53 84 GLU A N 1
ATOM 681 C CA . GLU A 1 84 ? 0.579 14.857 9.025 1.00 39.53 84 GLU A CA 1
ATOM 682 C C . GLU A 1 84 ? 1.775 15.764 9.293 1.00 39.53 84 GLU A C 1
ATOM 684 O O . GLU A 1 84 ? 2.775 15.362 9.890 1.00 39.53 84 GLU A O 1
ATOM 689 N N . SER A 1 85 ? 1.719 16.974 8.723 1.00 37.91 85 SER A N 1
ATOM 690 C CA . SER A 1 85 ? 2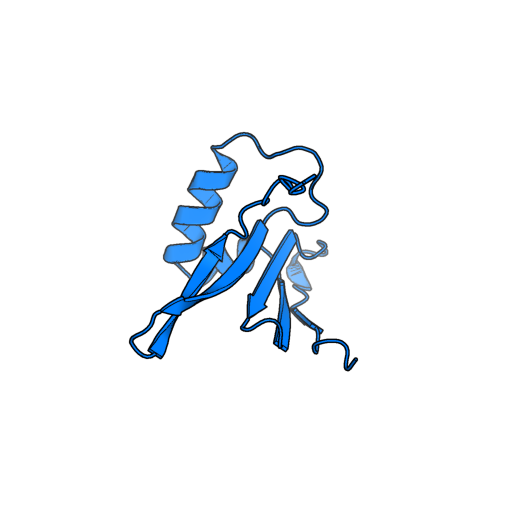.438 18.113 9.261 1.00 37.91 85 SER A CA 1
ATOM 691 C C . SER A 1 85 ? 2.203 18.030 10.750 1.00 37.91 85 SER A C 1
ATOM 693 O O . SER A 1 85 ? 1.059 18.127 11.194 1.00 37.91 85 SER A O 1
ATOM 695 N N . GLN A 1 86 ? 3.270 17.744 11.487 1.00 40.44 86 GLN A N 1
ATOM 696 C CA . GLN A 1 86 ? 3.280 17.829 12.928 1.00 40.44 86 GLN A CA 1
ATOM 697 C C . GLN A 1 86 ? 2.745 19.215 13.282 1.00 40.44 86 GLN A C 1
ATOM 699 O O . GLN A 1 86 ? 3.479 20.201 13.273 1.00 40.44 86 GLN A O 1
ATOM 704 N N . VAL A 1 87 ? 1.449 19.309 13.575 1.00 40.41 87 VAL A N 1
ATOM 705 C CA . VAL A 1 87 ? 0.947 20.349 14.452 1.00 40.41 87 VAL A CA 1
ATOM 706 C C . VAL A 1 87 ? 1.428 19.883 15.809 1.00 40.41 87 VAL A C 1
ATOM 708 O O .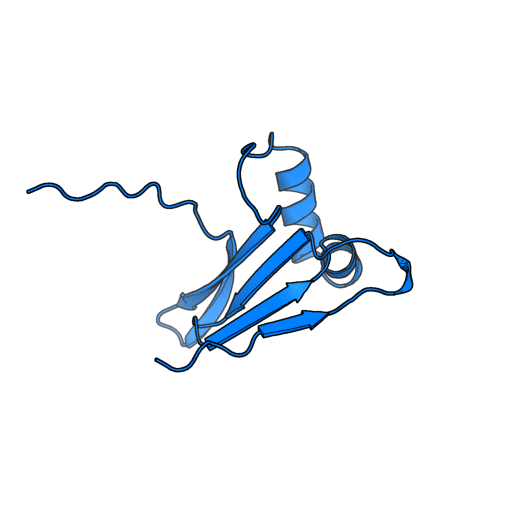 VAL A 1 87 ? 0.736 19.170 16.532 1.00 40.41 87 VAL A O 1
ATOM 711 N N . SER A 1 88 ? 2.699 20.187 16.075 1.00 39.44 88 SER A N 1
ATOM 712 C CA . SER A 1 88 ? 3.274 20.142 17.400 1.00 39.44 88 SER A CA 1
ATOM 713 C C . SER A 1 88 ? 2.310 20.900 18.295 1.00 39.44 88 SER A C 1
ATOM 715 O O . SER A 1 88 ? 2.178 22.120 18.201 1.00 39.44 88 SER A O 1
ATOM 717 N N . ALA A 1 89 ? 1.577 20.145 19.106 1.00 41.03 89 ALA A N 1
ATOM 718 C CA . ALA A 1 89 ? 0.910 20.659 20.276 1.00 41.03 89 ALA A CA 1
ATOM 719 C C . ALA A 1 89 ? 2.006 21.216 21.192 1.00 41.03 89 ALA A C 1
ATOM 721 O O . ALA A 1 89 ? 2.597 20.491 21.988 1.00 41.03 89 ALA A O 1
ATOM 722 N N . SER A 1 90 ? 2.326 22.493 21.013 1.00 40.38 90 SER A N 1
ATOM 723 C CA . SER A 1 90 ? 3.020 23.289 22.014 1.00 40.38 90 SER A CA 1
ATOM 724 C C . SER A 1 90 ? 1.941 23.830 22.943 1.00 40.38 90 SER A C 1
ATOM 726 O O . SER A 1 90 ? 1.241 24.774 22.580 1.00 40.38 90 SER A O 1
ATOM 728 N N . ASN A 1 91 ? 1.771 23.179 24.091 1.00 41.69 91 ASN A N 1
ATOM 729 C CA . ASN A 1 91 ? 1.052 23.720 25.243 1.00 41.69 91 ASN A CA 1
ATOM 730 C C . ASN A 1 91 ? 2.073 24.115 26.308 1.00 41.69 91 ASN A C 1
ATOM 732 O O . ASN A 1 91 ? 3.051 23.349 26.469 1.00 41.69 91 ASN A O 1
#

Secondary structure (DSSP, 8-state):
-PPPPEEE---TTT-PPP-EEEEETTTEEEEE-HHHHHHH-HHHHHHHHHHHTS---TT-SSSEEEEEEE-TTS-EEEEE-----------